Protein AF-A0A4Y9PSF5-F1 (afdb_monomer)

Sequence (100 aa):
MVERRSEPERRARALMGVVAASALAYPLVVCAVELVFAQLLTVDVVAVVGWLALALVCSVAFVAAVRWGAARRILSPWLLLGIAPPALYELWLTWPLLTA

Secondary structure (DSSP, 8-state):
------HHHHHHHHHHHHHHHHHHHHHHHHHHHHHHHIIIII--HHHHHHHHHHHHHHHHHHHHHHHHHHT--S-STHHHHHHHHHHHHHHHHHHHHH--

Structure (mmCIF, N/CA/C/O backbone):
data_AF-A0A4Y9PSF5-F1
#
_entry.id   AF-A0A4Y9PSF5-F1
#
loop_
_atom_site.group_PDB
_atom_site.id
_atom_site.type_symbol
_atom_site.label_atom_id
_atom_site.label_alt_id
_atom_site.label_comp_id
_atom_site.label_asym_id
_atom_site.label_entity_id
_atom_site.label_seq_id
_atom_site.pdbx_PDB_ins_code
_atom_site.Cartn_x
_atom_site.Cartn_y
_atom_site.Cartn_z
_atom_site.occupancy
_atom_site.B_iso_or_equiv
_atom_site.auth_seq_id
_atom_site.auth_comp_id
_atom_site.auth_asym_id
_atom_site.auth_atom_id
_atom_site.pdbx_PDB_model_num
ATOM 1 N N . MET A 1 1 ? -31.086 -3.028 24.536 1.00 40.94 1 MET A N 1
ATOM 2 C CA . MET A 1 1 ? -29.915 -2.515 25.277 1.00 40.94 1 MET A CA 1
ATOM 3 C C . MET A 1 1 ? -28.867 -2.093 24.264 1.00 40.94 1 MET A C 1
ATOM 5 O O . MET A 1 1 ? -28.455 -2.919 23.465 1.00 40.94 1 MET A O 1
ATOM 9 N N . VAL A 1 2 ? -28.509 -0.809 24.219 1.00 51.62 2 VAL A N 1
ATOM 10 C CA . VAL A 1 2 ? -27.357 -0.351 23.431 1.00 51.62 2 VAL A CA 1
ATOM 11 C C . VAL A 1 2 ? -26.135 -0.581 24.310 1.00 51.62 2 VAL A C 1
ATOM 13 O O . VAL A 1 2 ? -25.915 0.176 25.252 1.00 51.62 2 VAL A O 1
ATOM 16 N N . GLU A 1 3 ? -25.393 -1.653 24.045 1.00 54.91 3 GLU A N 1
ATOM 17 C CA . GLU A 1 3 ? -24.119 -1.945 24.705 1.00 54.91 3 GLU A CA 1
ATOM 18 C C . GLU A 1 3 ? -23.162 -0.770 24.430 1.00 54.91 3 GLU A C 1
ATOM 20 O O . GLU A 1 3 ? -22.600 -0.636 23.335 1.00 54.91 3 GLU A O 1
ATOM 25 N N . ARG A 1 4 ? -23.014 0.156 25.386 1.00 58.72 4 ARG A N 1
ATOM 26 C CA . ARG A 1 4 ? -21.947 1.158 25.321 1.00 58.72 4 ARG A CA 1
ATOM 27 C C . ARG A 1 4 ? -20.647 0.396 25.515 1.00 58.72 4 ARG A C 1
ATOM 29 O O . ARG A 1 4 ? -20.296 0.072 26.644 1.00 58.72 4 ARG A O 1
ATOM 36 N N . ARG A 1 5 ? -19.942 0.114 24.417 1.00 60.94 5 ARG A N 1
ATOM 37 C CA . ARG A 1 5 ? -18.594 -0.462 24.485 1.00 60.94 5 ARG A CA 1
ATOM 38 C C . ARG A 1 5 ? -17.757 0.319 25.490 1.00 60.94 5 ARG A C 1
ATOM 40 O O . ARG A 1 5 ? -17.710 1.551 25.433 1.00 60.94 5 ARG A O 1
ATOM 47 N N . SER A 1 6 ? -17.125 -0.405 26.400 1.00 69.62 6 SER A N 1
ATOM 48 C CA . SER A 1 6 ? -16.336 0.181 27.473 1.00 69.62 6 SER A CA 1
ATOM 49 C C . SER A 1 6 ? -15.108 0.906 26.893 1.00 69.62 6 SER A C 1
ATOM 51 O O . SER A 1 6 ? -14.527 0.490 25.886 1.00 69.62 6 SER A O 1
ATOM 53 N N . GLU A 1 7 ? -14.705 2.023 27.508 1.00 69.81 7 GLU A N 1
ATOM 54 C CA . GLU A 1 7 ? -13.464 2.757 27.188 1.00 69.81 7 GLU A CA 1
ATOM 55 C C . GLU A 1 7 ? -12.236 1.847 26.913 1.00 69.81 7 GLU A C 1
ATOM 57 O O . GLU A 1 7 ? -11.541 2.089 25.917 1.00 69.81 7 GLU A O 1
ATOM 62 N N . PRO A 1 8 ? -11.967 0.773 27.693 1.00 74.56 8 PRO A N 1
ATOM 63 C CA . PRO A 1 8 ? -10.849 -0.135 27.417 1.00 74.56 8 PRO A CA 1
ATOM 64 C C . PRO A 1 8 ? -10.947 -0.871 26.069 1.00 74.56 8 PRO A C 1
ATOM 66 O O . PRO A 1 8 ? -9.944 -0.959 25.362 1.00 74.56 8 PRO A O 1
ATOM 69 N N . GLU A 1 9 ? -12.127 -1.322 25.633 1.00 73.19 9 GLU A N 1
ATOM 70 C CA . GLU A 1 9 ? -12.290 -1.974 24.319 1.00 73.19 9 GLU A CA 1
ATOM 71 C C . GLU A 1 9 ? -12.060 -1.019 23.142 1.00 73.19 9 GLU A C 1
ATOM 73 O O . GLU A 1 9 ? -11.696 -1.427 22.031 1.00 73.19 9 GLU A O 1
ATOM 78 N N . ARG A 1 10 ? -12.344 0.271 23.342 1.00 69.62 10 ARG A N 1
ATOM 79 C CA . ARG A 1 10 ? -12.111 1.300 22.327 1.00 69.62 10 ARG A CA 1
ATOM 80 C C . ARG A 1 10 ? -10.618 1.605 22.200 1.00 69.62 10 ARG A C 1
ATOM 82 O O . ARG A 1 10 ? -10.126 1.691 21.077 1.00 69.62 10 ARG A O 1
ATOM 89 N N . ARG A 1 11 ? -9.893 1.677 23.322 1.00 71.12 11 ARG A N 1
ATOM 90 C CA . ARG A 1 11 ? -8.427 1.829 23.334 1.00 71.12 11 ARG A CA 1
ATOM 91 C C . ARG A 1 11 ? -7.712 0.608 22.760 1.00 71.12 11 ARG A C 1
ATOM 93 O O . ARG A 1 11 ? -6.825 0.777 21.931 1.00 71.12 11 ARG A O 1
ATOM 100 N N . ALA A 1 12 ? -8.134 -0.604 23.122 1.00 76.88 12 ALA A N 1
ATOM 101 C CA . ALA A 1 12 ? -7.544 -1.838 22.604 1.00 76.88 12 ALA A CA 1
ATOM 102 C C . ALA A 1 12 ? -7.653 -1.935 21.072 1.00 76.88 12 ALA A C 1
ATO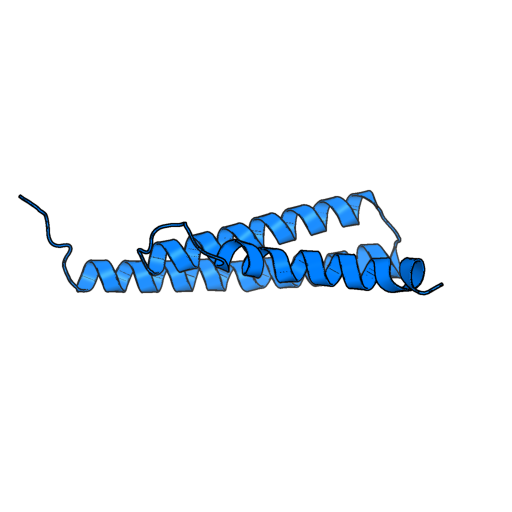M 104 O O . ALA A 1 12 ? -6.679 -2.265 20.401 1.00 76.88 12 ALA A O 1
ATOM 105 N N . ARG A 1 13 ? -8.808 -1.571 20.495 1.00 71.56 13 ARG A N 1
ATOM 106 C CA . ARG A 1 13 ? -8.969 -1.516 19.032 1.00 71.56 13 ARG A CA 1
ATOM 107 C C . ARG A 1 13 ? -8.104 -0.451 18.377 1.00 71.56 13 ARG A C 1
ATOM 109 O O . ARG A 1 13 ? -7.512 -0.736 17.342 1.00 71.56 13 ARG A O 1
ATOM 116 N N . ALA A 1 14 ? -8.002 0.738 18.969 1.00 72.38 14 ALA A N 1
ATOM 117 C CA . ALA A 1 14 ? -7.119 1.782 18.456 1.00 72.38 14 ALA A CA 1
ATOM 118 C C . ALA A 1 14 ? -5.659 1.303 18.399 1.00 72.38 14 ALA A C 1
ATOM 120 O O . ALA A 1 14 ? -5.011 1.452 17.367 1.00 72.38 14 ALA A O 1
ATOM 121 N N . LEU A 1 15 ? -5.180 0.647 19.461 1.00 76.62 15 LEU A N 1
ATOM 122 C CA . LEU A 1 15 ? -3.832 0.077 19.518 1.00 76.62 15 LEU A CA 1
ATOM 123 C C . LEU A 1 15 ? -3.631 -1.037 18.484 1.00 76.62 15 LEU A C 1
ATOM 125 O O . LEU A 1 15 ? -2.653 -1.000 17.744 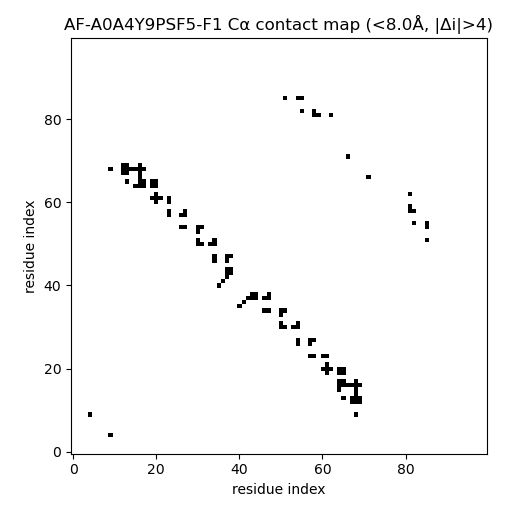1.00 76.62 15 LEU A O 1
ATOM 129 N N . MET A 1 16 ? -4.573 -1.979 18.365 1.00 75.56 16 MET A N 1
ATOM 130 C CA . MET A 1 16 ? -4.502 -3.037 17.347 1.00 75.56 16 MET A CA 1
ATOM 131 C C . MET A 1 16 ? -4.492 -2.474 15.920 1.00 75.56 16 MET A C 1
ATOM 133 O O . MET A 1 16 ? -3.745 -2.965 15.078 1.00 75.56 16 MET A O 1
ATOM 137 N N . GLY A 1 17 ? -5.269 -1.420 15.653 1.00 74.06 17 GLY A N 1
ATOM 138 C CA . GLY A 1 17 ? -5.266 -0.736 14.361 1.00 74.06 17 GLY A CA 1
ATOM 139 C C . GLY A 1 17 ? -3.925 -0.075 14.038 1.00 74.06 17 GLY A C 1
ATOM 140 O O . GLY A 1 17 ? -3.448 -0.190 12.912 1.00 74.06 17 GLY A O 1
ATOM 141 N N . VAL A 1 18 ? -3.282 0.560 15.024 1.00 73.81 18 VAL A N 1
ATOM 142 C CA . VAL A 1 18 ? -1.944 1.159 14.866 1.00 73.81 18 VAL A CA 1
ATOM 143 C C . VAL A 1 18 ? -0.878 0.087 14.644 1.00 73.81 18 VAL A C 1
ATOM 145 O O . VAL A 1 1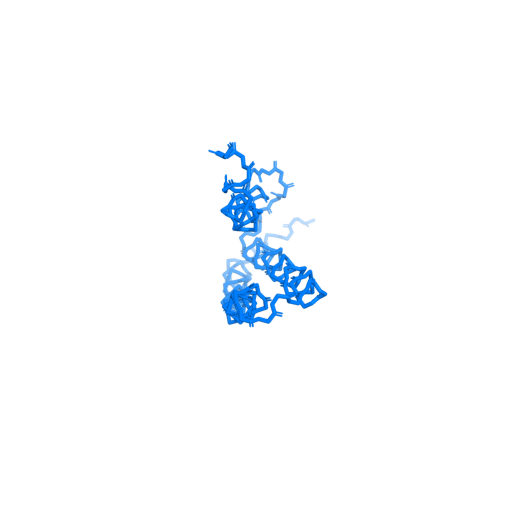8 ? -0.054 0.234 13.745 1.00 73.81 18 VAL A O 1
ATOM 148 N N . VAL A 1 19 ? -0.912 -1.009 15.405 1.00 79.69 19 VAL A N 1
ATOM 149 C CA . VAL A 1 19 ? 0.031 -2.125 15.239 1.00 79.69 19 VAL A CA 1
ATOM 150 C C . VAL A 1 19 ? -0.106 -2.737 13.845 1.00 79.69 19 VAL A C 1
ATOM 152 O O . VAL A 1 19 ? 0.887 -2.852 13.127 1.00 79.69 19 VAL A O 1
ATOM 155 N N . ALA A 1 20 ? -1.331 -3.043 13.415 1.00 75.38 20 ALA A N 1
ATOM 156 C CA . ALA A 1 20 ? -1.585 -3.577 12.080 1.00 75.38 20 ALA A CA 1
ATOM 157 C C . ALA A 1 20 ? -1.152 -2.606 10.964 1.00 75.38 20 ALA A C 1
ATOM 159 O O . ALA A 1 20 ? -0.613 -3.041 9.951 1.00 75.38 20 ALA A O 1
ATOM 160 N N . ALA A 1 21 ? -1.313 -1.295 11.163 1.00 74.31 21 ALA A N 1
ATOM 161 C CA . ALA A 1 21 ? -0.816 -0.286 10.233 1.00 74.31 21 ALA A CA 1
ATOM 162 C C . ALA A 1 21 ? 0.724 -0.264 10.183 1.00 74.31 21 ALA A C 1
ATOM 164 O O . ALA A 1 21 ? 1.313 -0.314 9.107 1.00 74.31 21 ALA A O 1
ATOM 165 N N . SER A 1 22 ? 1.399 -0.267 11.334 1.00 74.12 22 SER A N 1
ATOM 166 C CA . SER A 1 22 ? 2.868 -0.285 11.387 1.00 74.12 22 SER A CA 1
ATOM 167 C C . SER A 1 22 ? 3.477 -1.541 10.754 1.00 74.12 22 SER A C 1
ATOM 169 O O . SER A 1 22 ? 4.507 -1.448 10.089 1.00 74.12 22 SER A O 1
ATOM 171 N N . ALA A 1 23 ? 2.804 -2.691 10.858 1.00 78.88 23 ALA A N 1
ATOM 172 C CA . ALA A 1 23 ? 3.231 -3.931 10.212 1.00 78.88 23 ALA A CA 1
ATOM 173 C C . ALA A 1 23 ? 3.257 -3.832 8.675 1.00 78.88 23 ALA A C 1
ATOM 175 O O . ALA A 1 23 ? 4.005 -4.556 8.025 1.00 78.88 23 ALA A O 1
ATOM 176 N N . LEU A 1 24 ? 2.476 -2.918 8.091 1.00 77.44 24 LEU A N 1
ATOM 177 C CA . LEU A 1 24 ? 2.406 -2.707 6.646 1.00 77.44 24 LEU A CA 1
ATOM 178 C C . LEU A 1 24 ? 3.440 -1.702 6.127 1.00 77.44 24 LEU A C 1
ATOM 180 O O . LEU A 1 24 ? 3.643 -1.617 4.919 1.00 77.44 24 LEU A O 1
ATOM 184 N N . ALA A 1 25 ? 4.140 -0.987 7.014 1.00 77.81 25 ALA A N 1
ATOM 185 C CA . ALA A 1 25 ? 5.221 -0.092 6.610 1.00 77.81 25 ALA A CA 1
ATOM 186 C C . ALA A 1 25 ? 6.362 -0.864 5.929 1.00 77.81 25 ALA A C 1
ATOM 188 O O . ALA A 1 25 ? 6.852 -0.445 4.885 1.00 77.81 25 ALA A O 1
ATOM 189 N N . TYR A 1 26 ? 6.739 -2.023 6.477 1.00 77.25 26 TYR A N 1
ATOM 190 C CA . TYR A 1 26 ? 7.791 -2.867 5.910 1.00 77.25 26 TYR A CA 1
ATOM 191 C C . TYR A 1 26 ? 7.479 -3.353 4.481 1.00 77.25 26 TYR A C 1
ATOM 193 O O . TYR A 1 26 ? 8.262 -3.048 3.582 1.00 77.25 26 TYR A O 1
ATOM 201 N N . PRO A 1 27 ? 6.347 -4.035 4.207 1.00 79.38 27 PRO A N 1
ATOM 202 C CA . PRO A 1 27 ? 6.036 -4.477 2.850 1.00 79.38 27 PRO A CA 1
ATOM 203 C C . PRO A 1 27 ? 5.849 -3.313 1.866 1.00 79.38 27 PRO A C 1
ATOM 205 O O . PRO A 1 27 ? 6.193 -3.470 0.700 1.00 79.38 27 PRO A O 1
ATOM 208 N N . LEU A 1 28 ? 5.385 -2.135 2.308 1.00 77.38 28 LEU A N 1
ATOM 209 C CA . LEU A 1 28 ? 5.331 -0.943 1.449 1.00 77.38 28 LEU A CA 1
ATOM 210 C C . LEU A 1 28 ? 6.721 -0.464 1.023 1.00 77.38 28 LEU A C 1
ATOM 212 O O . LEU A 1 28 ? 6.926 -0.157 -0.150 1.00 77.38 28 LEU A O 1
ATOM 216 N N . VAL A 1 29 ? 7.677 -0.429 1.956 1.00 82.19 29 VAL A N 1
ATOM 217 C CA . VAL A 1 29 ? 9.070 -0.078 1.646 1.00 82.19 29 VAL A CA 1
ATOM 218 C C . VAL A 1 29 ? 9.676 -1.100 0.688 1.00 82.19 29 VAL A C 1
ATOM 220 O O . VAL A 1 29 ? 10.309 -0.706 -0.286 1.00 82.19 29 VAL A O 1
ATOM 223 N N . VAL A 1 30 ? 9.433 -2.394 0.913 1.00 87.94 30 VAL A N 1
ATOM 224 C CA . VAL A 1 30 ? 9.894 -3.455 0.005 1.00 87.94 30 VAL A CA 1
ATOM 225 C C . VAL A 1 30 ? 9.317 -3.262 -1.397 1.00 87.94 30 VAL A C 1
ATOM 227 O O . VAL A 1 30 ? 10.080 -3.246 -2.356 1.00 87.94 30 VAL A O 1
ATOM 230 N N . CYS A 1 31 ? 8.008 -3.022 -1.530 1.00 83.75 31 CYS A N 1
ATOM 231 C CA . CYS A 1 31 ? 7.402 -2.785 -2.842 1.00 83.75 31 CYS A CA 1
ATOM 232 C C . CYS A 1 31 ? 8.007 -1.563 -3.545 1.00 83.75 31 CYS A C 1
ATOM 234 O O . CYS A 1 31 ? 8.236 -1.613 -4.747 1.00 83.75 31 CYS A O 1
ATOM 236 N N . ALA A 1 32 ? 8.281 -0.477 -2.812 1.00 76.94 32 ALA A N 1
ATOM 237 C CA . ALA A 1 32 ? 8.889 0.724 -3.381 1.00 76.94 32 ALA A CA 1
ATOM 238 C C . ALA A 1 32 ? 10.312 0.463 -3.903 1.00 76.94 32 ALA A C 1
ATOM 240 O O . ALA A 1 32 ? 10.655 0.909 -4.995 1.00 76.94 32 ALA A O 1
ATOM 241 N N . VAL A 1 33 ? 11.127 -0.278 -3.146 1.00 83.69 33 VAL A N 1
ATOM 242 C CA . VAL A 1 33 ? 12.483 -0.658 -3.567 1.00 83.69 33 VAL A CA 1
ATOM 243 C C . VAL A 1 33 ? 12.428 -1.565 -4.794 1.00 83.69 33 VAL A C 1
ATOM 245 O O . VAL A 1 33 ? 13.089 -1.288 -5.790 1.00 83.69 33 VAL A O 1
ATOM 248 N N . GLU A 1 34 ? 11.609 -2.610 -4.761 1.00 85.19 34 GLU A N 1
ATOM 249 C CA . GLU A 1 34 ? 11.491 -3.568 -5.863 1.00 85.19 34 GLU A CA 1
ATOM 250 C C . GLU A 1 34 ? 10.944 -2.923 -7.143 1.00 85.19 34 GLU A C 1
ATOM 252 O O . GLU A 1 34 ? 11.424 -3.219 -8.232 1.00 85.19 34 GLU A O 1
ATOM 257 N N . LEU A 1 35 ? 10.012 -1.971 -7.030 1.00 80.06 35 LEU A N 1
ATOM 258 C CA . LEU A 1 35 ? 9.547 -1.161 -8.158 1.00 80.06 35 LEU A CA 1
ATOM 259 C C . LEU A 1 35 ? 10.676 -0.335 -8.783 1.00 80.06 35 LEU A C 1
ATOM 261 O O . LEU A 1 35 ? 10.823 -0.320 -10.002 1.00 80.06 35 LEU A O 1
ATOM 265 N N . VAL A 1 36 ? 11.506 0.313 -7.961 1.00 79.62 36 VAL A N 1
ATOM 266 C CA . VAL A 1 36 ? 12.680 1.069 -8.426 1.00 79.62 36 VAL A CA 1
ATOM 267 C C . VAL A 1 36 ? 13.648 0.154 -9.182 1.00 79.62 36 VAL A C 1
ATOM 269 O O . VAL A 1 36 ? 14.097 0.514 -10.270 1.00 79.62 36 VAL A O 1
ATOM 272 N N . PHE A 1 37 ? 13.927 -1.043 -8.661 1.00 81.81 37 PHE A N 1
ATOM 273 C CA . PHE A 1 37 ? 14.771 -2.030 -9.341 1.00 81.81 37 PHE A CA 1
ATOM 274 C C . PHE A 1 37 ? 14.141 -2.518 -10.652 1.00 81.81 37 PHE A C 1
ATOM 276 O O . PHE A 1 37 ? 14.793 -2.489 -11.698 1.00 81.81 37 PHE A O 1
ATOM 283 N N . ALA A 1 38 ? 12.868 -2.912 -10.616 1.00 80.44 38 ALA A N 1
ATOM 284 C CA . ALA A 1 38 ? 12.157 -3.445 -11.771 1.00 80.44 38 ALA A CA 1
ATOM 285 C C . ALA A 1 38 ? 12.034 -2.420 -12.908 1.00 80.44 38 ALA A C 1
ATOM 287 O O . ALA A 1 38 ? 12.080 -2.789 -14.079 1.00 80.44 38 ALA A O 1
ATOM 288 N N . GLN A 1 39 ? 11.918 -1.130 -12.582 1.00 73.69 39 GLN A N 1
ATOM 289 C CA . GLN A 1 39 ? 11.809 -0.066 -13.578 1.00 73.69 39 GLN A CA 1
ATOM 290 C C . GLN A 1 39 ? 13.151 0.434 -14.097 1.00 73.69 39 GLN A C 1
ATOM 292 O O . GLN A 1 39 ? 13.287 0.651 -15.297 1.00 73.69 39 GLN A O 1
ATOM 297 N N . LEU A 1 40 ? 14.125 0.655 -13.211 1.00 78.88 40 LEU A N 1
ATOM 298 C CA . LEU A 1 40 ? 15.359 1.353 -13.576 1.00 78.88 40 LEU A CA 1
ATOM 299 C C . LEU A 1 40 ? 16.514 0.411 -13.909 1.00 78.88 40 LEU A C 1
ATOM 301 O O . LEU A 1 40 ? 17.431 0.824 -14.613 1.00 78.88 40 LEU A O 1
ATOM 305 N N . LEU A 1 41 ? 16.494 -0.828 -13.409 1.00 81.88 41 LEU A N 1
ATOM 306 C CA . LEU A 1 41 ? 17.614 -1.758 -13.566 1.00 81.88 41 LEU A CA 1
ATOM 307 C C . LEU A 1 41 ? 17.303 -2.932 -14.492 1.00 81.88 41 LEU A C 1
ATOM 309 O O . LEU A 1 41 ? 18.194 -3.355 -15.224 1.00 81.88 41 LEU A O 1
ATOM 313 N N . THR A 1 42 ? 16.071 -3.449 -14.495 1.00 79.56 42 THR A N 1
ATOM 314 C CA . THR A 1 42 ? 15.715 -4.624 -15.317 1.00 79.56 42 THR A CA 1
ATOM 315 C C . THR A 1 42 ? 14.676 -4.350 -16.404 1.00 79.56 42 THR A C 1
ATOM 317 O O . THR A 1 42 ? 14.605 -5.121 -17.356 1.00 79.56 42 THR A O 1
ATOM 320 N N . VAL A 1 43 ? 13.909 -3.257 -16.301 1.00 82.94 43 VAL A N 1
ATOM 321 C CA . VAL A 1 43 ? 12.791 -2.907 -17.202 1.00 82.94 43 VAL A CA 1
ATOM 322 C C . VAL A 1 43 ? 11.826 -4.094 -17.388 1.00 82.94 43 VAL A C 1
ATOM 324 O O . VAL A 1 43 ? 11.427 -4.448 -18.497 1.00 82.94 43 VAL A O 1
ATOM 327 N N . ASP A 1 44 ? 11.460 -4.743 -16.280 1.00 83.88 44 ASP A N 1
ATOM 328 C CA . ASP A 1 44 ? 10.545 -5.889 -16.269 1.00 83.88 44 ASP A CA 1
ATOM 329 C C . ASP A 1 44 ? 9.107 -5.432 -15.992 1.00 83.88 44 ASP A C 1
ATOM 331 O O . ASP A 1 44 ? 8.707 -5.184 -14.854 1.00 83.88 44 ASP A O 1
ATOM 335 N N . VAL A 1 45 ? 8.305 -5.353 -17.054 1.00 84.12 45 VAL A N 1
ATOM 336 C CA . VAL A 1 45 ? 6.914 -4.877 -16.993 1.00 84.12 45 VAL A CA 1
ATOM 337 C C . VAL A 1 45 ? 6.032 -5.761 -16.102 1.00 84.12 45 VAL A C 1
ATOM 339 O O . VAL A 1 45 ? 5.156 -5.246 -15.407 1.00 84.12 45 VAL A O 1
ATOM 342 N N . VAL A 1 46 ? 6.252 -7.079 -16.085 1.00 84.81 46 VAL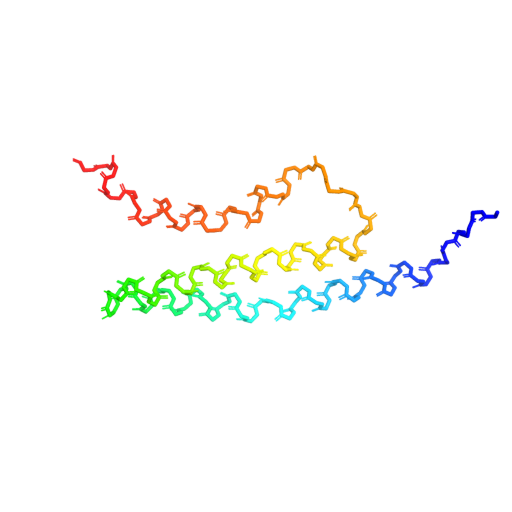 A N 1
ATOM 343 C CA . VAL A 1 46 ? 5.434 -8.008 -15.286 1.00 84.81 46 VAL A CA 1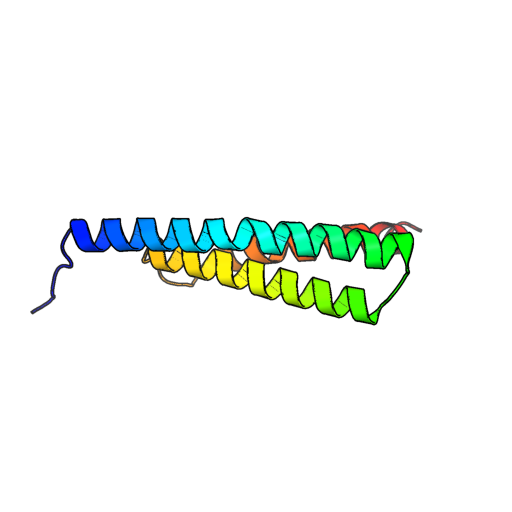
ATOM 344 C C . VAL A 1 46 ? 5.742 -7.825 -13.804 1.00 84.81 46 VAL A C 1
ATOM 346 O O . VAL A 1 46 ? 4.817 -7.729 -12.992 1.00 84.81 46 VAL A O 1
ATOM 349 N N . ALA A 1 47 ? 7.027 -7.712 -13.458 1.00 77.25 47 ALA A N 1
ATOM 350 C CA . ALA A 1 47 ? 7.453 -7.426 -12.094 1.00 77.25 47 ALA A CA 1
ATOM 351 C C . ALA A 1 47 ? 6.922 -6.066 -11.617 1.00 77.25 47 ALA A C 1
ATOM 353 O O . ALA A 1 47 ? 6.398 -5.975 -10.507 1.00 77.25 47 ALA A O 1
ATOM 354 N N . VAL A 1 48 ? 6.972 -5.033 -12.468 1.00 78.19 48 VAL A N 1
ATOM 355 C CA . VAL A 1 48 ? 6.421 -3.707 -12.153 1.00 78.19 48 VAL A CA 1
ATOM 356 C C . VAL A 1 48 ? 4.938 -3.796 -11.816 1.00 78.19 48 VAL A C 1
ATOM 358 O O . VAL A 1 48 ? 4.540 -3.361 -10.738 1.00 78.19 48 VAL A O 1
ATOM 361 N N . VAL A 1 49 ? 4.119 -4.405 -12.679 1.00 82.88 49 VAL A N 1
ATOM 362 C CA . VAL A 1 49 ? 2.672 -4.534 -12.430 1.00 82.88 49 VAL A CA 1
ATOM 363 C C . VAL A 1 49 ? 2.400 -5.331 -11.149 1.00 82.88 49 VAL A C 1
ATOM 365 O O . VAL A 1 49 ? 1.526 -4.952 -10.366 1.00 82.88 49 VAL A O 1
ATOM 368 N N . GLY A 1 50 ? 3.166 -6.396 -10.898 1.00 83.00 50 GLY A N 1
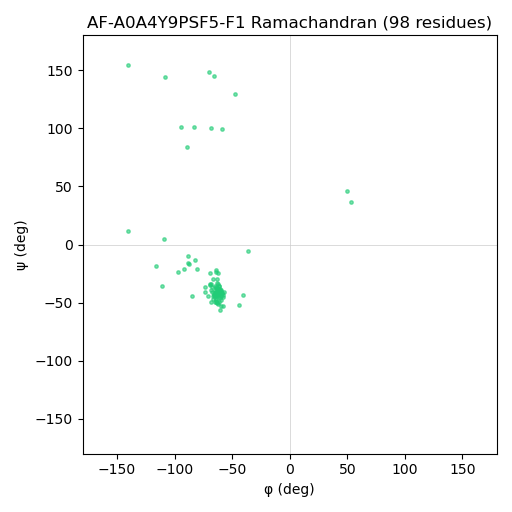ATOM 369 C CA . GLY A 1 50 ? 3.046 -7.212 -9.689 1.00 83.00 50 GLY A CA 1
ATOM 370 C C . GLY A 1 50 ? 3.333 -6.428 -8.405 1.00 83.00 50 GLY A C 1
ATOM 371 O O . GLY A 1 50 ? 2.507 -6.414 -7.487 1.00 83.00 50 GLY A O 1
ATOM 372 N N . TRP A 1 51 ? 4.469 -5.732 -8.348 1.00 82.25 51 TRP A N 1
ATOM 373 C CA . TRP A 1 51 ? 4.854 -4.935 -7.183 1.00 82.25 51 TRP A CA 1
ATOM 374 C C . TRP A 1 51 ? 3.955 -3.712 -6.983 1.00 82.25 51 TRP A C 1
ATOM 376 O O . TRP A 1 51 ? 3.634 -3.375 -5.843 1.00 82.25 51 TRP A O 1
ATOM 386 N N . LEU A 1 52 ? 3.471 -3.097 -8.067 1.00 79.25 52 LEU A N 1
ATOM 387 C CA . LEU A 1 52 ? 2.514 -1.992 -8.004 1.00 79.25 52 LEU A CA 1
ATOM 388 C C . LEU A 1 52 ? 1.169 -2.448 -7.417 1.00 79.25 52 LEU A C 1
ATOM 390 O O . LEU A 1 52 ? 0.616 -1.793 -6.530 1.00 79.25 52 LEU A O 1
ATOM 394 N N . ALA A 1 53 ? 0.661 -3.603 -7.859 1.00 81.31 53 ALA A N 1
ATOM 395 C CA . ALA A 1 53 ? -0.565 -4.184 -7.323 1.00 81.31 53 ALA A CA 1
ATOM 396 C C . ALA A 1 53 ? -0.418 -4.534 -5.833 1.00 81.31 53 ALA A C 1
ATOM 398 O O . ALA A 1 53 ? -1.315 -4.247 -5.037 1.00 81.31 53 ALA A O 1
ATOM 399 N N . LEU A 1 54 ? 0.726 -5.097 -5.432 1.00 81.38 54 LEU A N 1
ATOM 400 C CA . LEU A 1 54 ? 0.997 -5.411 -4.031 1.00 81.38 54 LEU A CA 1
ATOM 401 C C . LEU A 1 54 ? 1.102 -4.144 -3.169 1.00 81.38 54 LEU A C 1
ATOM 403 O O . LEU A 1 54 ? 0.486 -4.083 -2.102 1.00 81.38 54 LEU A O 1
ATOM 407 N N . ALA A 1 55 ? 1.788 -3.103 -3.651 1.00 77.19 55 ALA A N 1
ATOM 408 C CA . ALA A 1 55 ? 1.859 -1.802 -2.986 1.00 77.19 55 ALA A CA 1
ATOM 409 C C . ALA A 1 55 ? 0.462 -1.199 -2.770 1.00 77.19 55 ALA A C 1
ATOM 411 O O . ALA A 1 55 ? 0.163 -0.667 -1.694 1.00 77.19 55 ALA A O 1
ATOM 412 N N . LEU A 1 56 ? -0.421 -1.330 -3.765 1.00 79.38 56 LEU A N 1
ATOM 413 C CA . LEU A 1 56 ? -1.808 -0.884 -3.677 1.00 79.38 56 LEU A CA 1
ATOM 414 C C . LEU A 1 56 ? -2.577 -1.662 -2.599 1.00 79.38 56 LEU A C 1
ATOM 416 O O . LEU A 1 56 ? -3.228 -1.053 -1.749 1.00 79.38 56 LEU A O 1
ATOM 420 N N . VAL A 1 57 ? -2.463 -2.994 -2.581 1.00 79.81 57 VAL A N 1
ATOM 421 C CA . VAL A 1 57 ? -3.102 -3.847 -1.564 1.00 79.81 57 VAL A CA 1
ATOM 422 C C . VAL A 1 57 ? -2.604 -3.497 -0.161 1.00 79.81 57 VAL A C 1
ATOM 424 O O . VAL A 1 57 ? -3.420 -3.315 0.745 1.00 79.81 57 VAL A O 1
ATOM 427 N N . CYS A 1 58 ? -1.292 -3.329 0.028 1.00 77.31 58 CYS A N 1
ATOM 428 C CA . CYS A 1 58 ? -0.717 -2.918 1.308 1.00 77.31 58 CYS A CA 1
ATOM 429 C C . CYS A 1 58 ? -1.205 -1.529 1.742 1.00 77.31 58 CYS A C 1
ATOM 431 O O . CYS A 1 58 ? -1.532 -1.335 2.913 1.00 77.31 58 CYS A O 1
ATOM 433 N N . SER A 1 59 ? -1.335 -0.586 0.807 1.00 73.06 59 SER A N 1
ATOM 434 C CA . SER A 1 59 ? -1.861 0.757 1.084 1.00 73.06 59 SER A CA 1
ATOM 435 C C . SER A 1 59 ? -3.329 0.712 1.523 1.00 73.06 59 SER A C 1
ATOM 437 O O . SER A 1 59 ? -3.712 1.337 2.515 1.00 73.06 59 SER A O 1
ATOM 439 N N . VAL A 1 60 ? -4.159 -0.088 0.846 1.00 77.94 60 VAL A N 1
ATOM 440 C CA . VAL A 1 60 ? -5.567 -0.296 1.223 1.00 77.94 60 VAL A CA 1
ATOM 441 C C . VAL A 1 60 ? -5.674 -0.972 2.591 1.00 77.94 60 VAL A C 1
ATOM 443 O O . VAL A 1 60 ? -6.466 -0.534 3.432 1.00 77.94 60 VAL A O 1
ATOM 446 N N . ALA A 1 61 ? -4.860 -2.000 2.844 1.00 75.94 61 ALA A N 1
ATOM 447 C CA . ALA A 1 61 ? -4.812 -2.693 4.127 1.00 75.94 61 ALA A CA 1
ATOM 448 C C . ALA A 1 61 ? -4.389 -1.751 5.266 1.00 75.94 61 ALA A C 1
ATOM 450 O O . ALA A 1 61 ? -4.972 -1.803 6.350 1.00 75.94 61 ALA A O 1
ATOM 451 N N . PHE A 1 62 ? -3.452 -0.832 5.010 1.00 73.50 62 PHE A N 1
ATOM 452 C CA . PHE A 1 62 ? -2.980 0.148 5.988 1.00 73.50 62 PHE A CA 1
ATOM 453 C C . PHE A 1 62 ? -4.115 1.083 6.394 1.00 73.50 62 PHE A C 1
ATOM 455 O O . PHE A 1 62 ? -4.417 1.240 7.579 1.00 73.50 62 PHE A O 1
ATOM 462 N N . VAL A 1 63 ? -4.826 1.635 5.409 1.00 72.69 63 VAL A N 1
ATOM 463 C CA . VAL A 1 63 ? -5.993 2.491 5.652 1.00 72.69 63 VAL A CA 1
ATOM 464 C C . VAL A 1 63 ? -7.101 1.721 6.376 1.00 72.69 63 VAL A C 1
ATOM 466 O O . VAL A 1 63 ? -7.726 2.254 7.297 1.00 72.69 63 VAL A O 1
ATOM 469 N N . ALA A 1 64 ? -7.341 0.461 6.004 1.00 71.81 64 ALA A N 1
ATOM 470 C CA . ALA A 1 64 ? -8.321 -0.389 6.671 1.00 71.81 64 ALA A CA 1
ATOM 471 C C . ALA A 1 64 ? -7.959 -0.638 8.147 1.00 71.81 64 ALA A C 1
ATOM 473 O O . ALA A 1 64 ? -8.837 -0.506 9.003 1.00 71.81 64 ALA A O 1
ATOM 474 N N . ALA A 1 65 ? -6.686 -0.914 8.449 1.00 73.62 65 ALA A N 1
ATOM 475 C CA . ALA A 1 65 ? -6.168 -1.126 9.800 1.00 73.62 65 ALA A CA 1
ATOM 476 C C . ALA A 1 65 ? -6.305 0.127 10.681 1.00 73.62 65 ALA A C 1
ATOM 478 O O . ALA A 1 65 ? -6.912 0.069 11.755 1.00 73.62 65 ALA A O 1
ATOM 479 N N . VAL A 1 66 ? -5.847 1.287 10.191 1.00 69.19 66 VAL A N 1
ATOM 480 C CA . VAL A 1 66 ? -5.985 2.575 10.897 1.00 69.19 66 VAL A CA 1
ATOM 481 C C . VAL A 1 66 ? -7.458 2.890 11.166 1.00 69.19 66 VAL A C 1
ATOM 483 O O . VAL A 1 66 ? -7.836 3.323 12.258 1.00 69.19 66 VAL A O 1
ATOM 486 N N . ARG A 1 67 ? -8.331 2.630 10.189 1.00 71.12 67 ARG A N 1
ATOM 487 C CA . ARG A 1 67 ? -9.761 2.925 10.302 1.00 71.12 67 ARG A CA 1
ATOM 488 C C . ARG A 1 67 ? -10.500 1.964 11.229 1.00 71.12 67 ARG A C 1
ATOM 490 O O . ARG A 1 67 ? -11.402 2.403 11.946 1.00 71.12 67 ARG A O 1
ATOM 497 N N . TRP A 1 68 ? -10.122 0.686 11.240 1.00 68.88 68 TRP A N 1
ATOM 498 C CA . TRP A 1 68 ? -10.625 -0.283 12.213 1.00 68.88 68 TRP A CA 1
ATOM 499 C C . TRP A 1 68 ? -10.290 0.160 13.642 1.00 68.88 68 TRP A C 1
ATOM 501 O O . TRP A 1 68 ? -11.162 0.117 14.513 1.00 68.88 68 TRP A O 1
ATOM 511 N N . GLY A 1 69 ? -9.089 0.713 13.848 1.00 67.81 69 GLY A N 1
ATOM 512 C CA . GLY A 1 69 ? -8.699 1.325 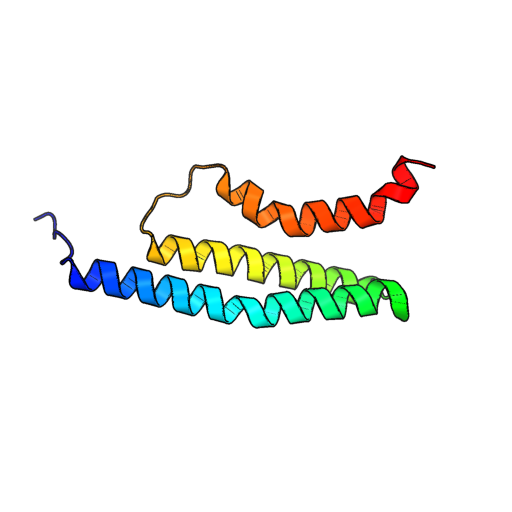15.116 1.00 67.81 69 GLY A CA 1
ATOM 513 C C . GLY A 1 69 ? -9.465 2.608 15.463 1.00 67.81 69 GLY A C 1
ATOM 514 O O . GLY A 1 69 ? -9.821 2.816 16.622 1.00 67.81 69 GLY A O 1
ATOM 515 N N . ALA A 1 70 ? -9.785 3.448 14.474 1.00 65.56 70 ALA A N 1
ATOM 516 C CA . ALA A 1 70 ? -10.469 4.730 14.683 1.00 65.56 70 ALA A CA 1
ATOM 517 C C . ALA A 1 70 ? -12.007 4.641 14.824 1.00 65.56 70 ALA A C 1
ATOM 519 O O . ALA A 1 70 ? -12.636 5.617 15.239 1.00 65.56 70 ALA A O 1
ATOM 520 N N . ALA A 1 71 ? -12.626 3.505 14.478 1.00 64.56 71 ALA A N 1
ATOM 521 C CA . ALA A 1 71 ? -14.078 3.278 14.522 1.00 64.56 71 ALA A CA 1
ATOM 522 C C . ALA A 1 71 ? -14.933 4.338 13.776 1.00 64.56 71 ALA A C 1
ATOM 524 O O . ALA A 1 71 ? -16.029 4.674 14.228 1.00 64.56 71 ALA A O 1
ATOM 525 N N . ARG A 1 72 ? -14.464 4.874 12.633 1.00 55.81 72 ARG A N 1
ATOM 526 C CA . ARG A 1 72 ? -15.235 5.817 11.785 1.00 55.81 72 ARG A CA 1
ATOM 527 C C . ARG A 1 72 ? -15.713 5.185 10.468 1.00 55.81 72 ARG A C 1
ATOM 529 O O . ARG A 1 72 ? -15.007 4.380 9.864 1.00 55.81 72 ARG A O 1
ATOM 536 N N . ARG A 1 73 ? -16.920 5.572 10.023 1.00 51.12 73 ARG A N 1
ATOM 537 C CA . ARG A 1 73 ? -17.581 5.122 8.777 1.00 51.12 73 ARG A CA 1
ATOM 538 C C . ARG A 1 73 ? -16.889 5.680 7.520 1.00 51.12 73 ARG A C 1
ATOM 540 O O . ARG A 1 73 ? -16.348 6.781 7.532 1.00 51.12 73 ARG A O 1
ATOM 547 N N . ILE A 1 74 ? -16.928 4.896 6.444 1.00 51.53 74 ILE A N 1
ATOM 548 C CA . ILE A 1 74 ? -16.178 5.047 5.186 1.00 51.53 74 ILE A CA 1
ATOM 549 C C . ILE A 1 74 ? -16.958 5.914 4.200 1.00 51.53 74 ILE A C 1
ATOM 551 O O . ILE A 1 74 ? -17.696 5.377 3.384 1.00 51.53 74 ILE A O 1
ATOM 555 N N . LEU A 1 75 ? -16.865 7.237 4.276 1.00 54.47 75 LEU A N 1
ATOM 556 C CA . LEU A 1 75 ? -17.577 8.087 3.307 1.00 54.47 75 LEU A CA 1
ATOM 557 C C . LEU A 1 75 ? -16.778 9.312 2.835 1.00 54.47 75 LEU A C 1
ATOM 559 O O . LEU A 1 75 ? -17.357 10.199 2.228 1.00 54.47 75 LEU A O 1
ATOM 563 N N . SER A 1 76 ? -15.470 9.411 3.106 1.00 53.97 76 SER A N 1
ATOM 564 C CA . SER A 1 76 ? -14.752 10.684 2.936 1.00 53.97 76 SER A CA 1
ATOM 565 C C . SER A 1 76 ? -13.330 10.553 2.350 1.00 53.97 76 SER A C 1
ATOM 567 O O . SER A 1 76 ? -12.731 9.485 2.506 1.00 53.97 76 SER A O 1
ATOM 569 N N . PRO A 1 77 ? -12.816 11.624 1.687 1.00 56.03 77 PRO A N 1
ATOM 570 C CA . PRO A 1 77 ? -11.582 11.802 0.879 1.00 56.03 77 PRO A CA 1
ATOM 571 C C . PRO A 1 77 ? -10.275 11.095 1.273 1.00 56.03 77 PRO A C 1
ATOM 573 O O . PRO A 1 77 ? -9.310 11.124 0.521 1.00 56.03 77 PRO A O 1
ATOM 576 N N . TRP A 1 78 ? -10.216 10.406 2.401 1.00 51.88 78 TRP A N 1
ATOM 577 C CA . TRP A 1 78 ? -9.083 9.577 2.808 1.00 51.88 78 TRP A CA 1
ATOM 578 C C . TRP A 1 78 ? -8.830 8.375 1.889 1.00 51.88 78 TRP A C 1
ATOM 580 O O . TRP A 1 78 ? -7.707 7.883 1.829 1.00 51.88 78 TRP A O 1
ATOM 590 N N . LEU A 1 79 ? -9.845 7.938 1.133 1.00 55.78 79 LEU A N 1
ATOM 591 C CA . LEU A 1 79 ? -9.661 6.981 0.037 1.00 55.78 79 LEU A CA 1
ATOM 592 C C . LEU A 1 79 ? -8.757 7.564 -1.068 1.00 55.78 79 LEU A C 1
ATOM 594 O O . LEU A 1 79 ? -7.908 6.854 -1.590 1.00 55.78 79 LEU A O 1
ATOM 598 N N . LEU A 1 80 ? -8.891 8.865 -1.366 1.00 56.34 80 LEU A N 1
ATOM 599 C CA . LEU A 1 80 ? -8.037 9.565 -2.335 1.00 56.34 80 LEU A CA 1
ATOM 600 C C . LEU A 1 80 ? -6.607 9.704 -1.809 1.00 56.34 80 LEU A C 1
ATOM 602 O O . LEU A 1 80 ? -5.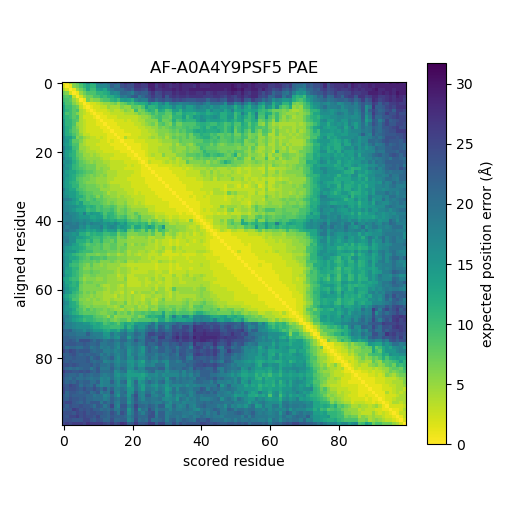663 9.569 -2.576 1.00 56.34 80 LEU A O 1
ATOM 606 N N . LEU A 1 81 ? -6.431 9.897 -0.497 1.00 64.81 81 LEU A N 1
ATOM 607 C CA . LEU A 1 81 ? -5.099 9.987 0.103 1.00 64.81 81 LEU A CA 1
ATOM 608 C C . LEU A 1 81 ? -4.355 8.641 0.092 1.00 64.81 81 LEU A C 1
ATOM 610 O O . LEU A 1 81 ? -3.145 8.625 -0.088 1.00 64.81 81 LEU A O 1
ATOM 614 N N . GLY A 1 82 ? -5.061 7.514 0.233 1.00 62.12 82 GLY A N 1
ATOM 615 C CA . GLY A 1 82 ? -4.461 6.180 0.077 1.00 62.12 82 GLY A CA 1
ATOM 616 C C . GLY A 1 82 ? -4.063 5.849 -1.367 1.00 62.12 82 GLY A C 1
ATOM 617 O O . GLY A 1 82 ? -3.164 5.044 -1.582 1.00 62.12 82 GLY A O 1
ATOM 618 N N . ILE A 1 83 ? -4.707 6.494 -2.345 1.00 59.72 83 ILE A N 1
ATOM 619 C CA . ILE A 1 83 ? -4.387 6.392 -3.779 1.00 59.72 83 ILE A CA 1
ATOM 620 C C . ILE A 1 83 ? -3.309 7.413 -4.181 1.00 59.72 83 I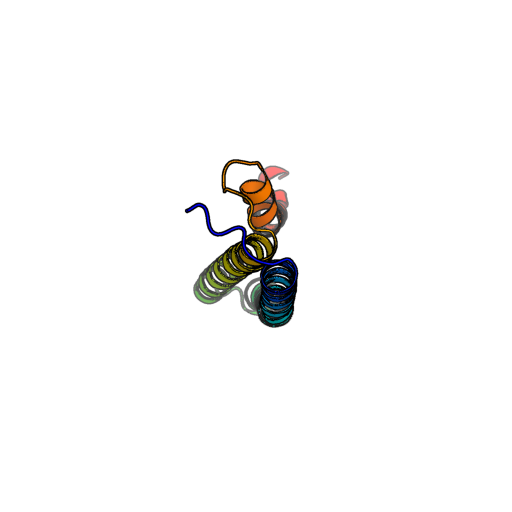LE A C 1
ATOM 622 O O . ILE A 1 83 ? -2.663 7.251 -5.213 1.00 59.72 83 ILE A O 1
ATOM 626 N N . ALA A 1 84 ? -3.062 8.441 -3.364 1.00 68.12 84 ALA A N 1
ATOM 627 C CA . ALA A 1 84 ? -2.093 9.482 -3.680 1.00 68.12 84 ALA A CA 1
ATOM 628 C C . ALA A 1 84 ? -0.670 8.940 -3.918 1.00 68.12 84 ALA A C 1
ATOM 630 O O . ALA A 1 84 ? -0.084 9.362 -4.908 1.00 68.12 84 ALA A O 1
ATOM 631 N N . PRO A 1 85 ? -0.117 7.995 -3.125 1.00 60.38 85 PRO A N 1
ATOM 632 C CA . PRO A 1 85 ? 1.211 7.444 -3.398 1.00 60.38 85 PRO A CA 1
ATOM 633 C C . PRO A 1 85 ? 1.334 6.750 -4.769 1.00 60.38 85 PRO A C 1
ATOM 635 O O . PRO A 1 85 ? 2.214 7.151 -5.530 1.00 60.38 85 PRO A O 1
ATOM 638 N N . PRO A 1 86 ? 0.468 5.783 -5.150 1.00 64.38 86 PRO A N 1
ATOM 639 C CA . PRO A 1 86 ? 0.544 5.182 -6.482 1.00 64.38 86 PRO A CA 1
ATOM 640 C C . PRO A 1 86 ? 0.231 6.183 -7.603 1.00 64.38 86 PRO A C 1
ATOM 642 O O . PRO A 1 86 ? 0.882 6.143 -8.640 1.00 64.38 86 PRO A O 1
ATOM 645 N N . ALA A 1 87 ? -0.690 7.130 -7.396 1.00 68.44 87 ALA A N 1
ATOM 646 C CA . ALA A 1 87 ? -1.000 8.149 -8.401 1.00 68.44 87 ALA A CA 1
ATOM 647 C C . ALA A 1 87 ? 0.157 9.139 -8.632 1.00 68.44 87 ALA A C 1
ATOM 649 O O . ALA A 1 87 ? 0.437 9.488 -9.775 1.00 68.44 87 ALA A O 1
ATOM 650 N N . LEU A 1 88 ? 0.850 9.575 -7.572 1.00 75.56 88 LEU A N 1
ATOM 651 C CA . LEU A 1 88 ? 2.054 10.412 -7.675 1.00 75.56 88 LEU A CA 1
ATOM 652 C C . LEU A 1 88 ? 3.192 9.673 -8.374 1.00 75.56 88 LEU A C 1
ATOM 654 O O . LEU A 1 88 ? 3.931 10.286 -9.136 1.00 75.56 88 LEU A O 1
ATOM 658 N N . TYR A 1 89 ? 3.322 8.372 -8.122 1.00 66.94 89 TYR A N 1
ATOM 659 C CA . TYR A 1 89 ? 4.343 7.542 -8.744 1.00 66.94 89 TYR A CA 1
ATOM 660 C C . TYR A 1 89 ? 4.108 7.357 -10.248 1.00 66.94 89 TYR A C 1
ATOM 662 O O . TYR A 1 89 ? 4.998 7.639 -11.046 1.00 66.94 89 TYR A O 1
ATOM 670 N N . GLU A 1 90 ? 2.891 6.980 -10.645 1.00 71.19 90 GLU A N 1
ATOM 671 C CA . GLU A 1 90 ? 2.480 6.893 -12.054 1.00 71.19 90 GLU A CA 1
ATOM 672 C C . GLU A 1 90 ? 2.627 8.241 -12.776 1.00 71.19 90 GLU A C 1
ATOM 674 O O . GLU A 1 90 ? 3.140 8.308 -13.894 1.00 71.19 90 GLU A O 1
ATOM 679 N N . LEU A 1 91 ? 2.242 9.341 -12.118 1.00 78.88 91 LEU A N 1
ATOM 680 C CA . LEU A 1 91 ? 2.398 10.690 -12.659 1.00 78.88 91 LEU A CA 1
ATOM 681 C C . LEU A 1 91 ? 3.872 11.066 -12.843 1.00 78.88 91 LEU A C 1
ATOM 683 O O . LEU A 1 91 ? 4.224 11.668 -13.850 1.00 78.88 91 LEU A O 1
ATOM 687 N N . TRP A 1 92 ? 4.741 10.705 -11.896 1.00 75.19 92 TRP A N 1
ATOM 688 C CA . TRP A 1 92 ? 6.178 10.958 -11.996 1.00 75.19 92 TRP A CA 1
ATOM 689 C C . TRP A 1 92 ? 6.820 10.171 -13.147 1.00 75.19 92 TRP A C 1
ATOM 691 O O . TRP A 1 92 ? 7.646 10.716 -13.875 1.00 75.19 92 TRP A O 1
ATOM 701 N N . LEU A 1 93 ? 6.394 8.923 -13.361 1.00 74.25 93 LEU A N 1
ATOM 702 C CA . LEU A 1 93 ? 6.850 8.084 -14.474 1.00 74.25 93 LEU A CA 1
ATOM 703 C C . LEU A 1 93 ? 6.384 8.581 -15.843 1.00 74.25 93 LEU A C 1
ATOM 705 O O . LEU A 1 93 ? 7.137 8.517 -16.812 1.00 74.25 93 LEU A O 1
ATOM 709 N N . THR A 1 94 ? 5.149 9.074 -15.929 1.00 78.25 94 THR A N 1
ATOM 710 C CA . THR A 1 94 ? 4.547 9.541 -17.189 1.00 78.25 94 THR A CA 1
ATOM 711 C C . THR A 1 94 ? 4.822 11.013 -17.492 1.00 78.25 94 THR A C 1
ATOM 713 O O . THR A 1 94 ? 4.695 11.424 -18.642 1.00 78.25 94 THR A O 1
ATOM 716 N N . TRP A 1 95 ? 5.265 11.801 -16.508 1.00 63.09 95 TRP A N 1
ATOM 717 C CA . TRP A 1 95 ? 5.644 13.209 -16.655 1.00 63.09 95 TRP A CA 1
ATOM 718 C C . TRP A 1 95 ? 6.507 13.513 -17.895 1.00 63.09 95 TRP A C 1
ATOM 720 O O . TRP A 1 95 ? 6.100 14.368 -18.680 1.00 63.09 95 TRP A O 1
ATOM 730 N N . PRO A 1 96 ? 7.634 12.815 -18.154 1.00 71.38 96 PRO A N 1
ATOM 731 C CA . PRO A 1 96 ? 8.466 13.104 -19.324 1.00 71.38 96 PRO A CA 1
ATOM 732 C C . PRO A 1 96 ? 7.768 12.859 -20.671 1.00 71.38 96 PRO A C 1
ATOM 734 O O . PRO A 1 96 ? 8.148 13.484 -21.652 1.00 71.38 96 PRO A O 1
ATOM 737 N N . LEU A 1 97 ? 6.744 12.000 -20.733 1.00 69.81 97 LEU A N 1
ATOM 738 C CA . LEU A 1 97 ? 5.937 11.775 -21.943 1.00 69.81 97 LEU A CA 1
ATOM 739 C C . LEU A 1 97 ? 4.863 12.854 -22.149 1.00 69.81 97 LEU A C 1
ATOM 741 O O . LEU A 1 97 ? 4.365 13.014 -23.257 1.00 69.81 97 LEU A O 1
ATOM 745 N N . LEU A 1 98 ? 4.484 13.564 -21.085 1.00 69.44 98 LEU A N 1
ATOM 746 C CA . LEU A 1 98 ? 3.477 14.629 -21.109 1.00 69.44 98 LEU A CA 1
ATOM 747 C C . LEU A 1 98 ? 4.092 16.014 -21.348 1.00 69.44 98 LEU A C 1
ATOM 749 O O . LEU A 1 98 ? 3.380 16.936 -21.741 1.00 69.44 98 LEU A O 1
ATOM 753 N N . THR A 1 99 ? 5.391 16.173 -21.076 1.00 75.88 99 THR A N 1
ATOM 754 C CA . THR A 1 99 ? 6.127 17.440 -21.233 1.00 75.88 99 THR A CA 1
ATOM 755 C C . THR A 1 99 ? 7.133 17.450 -22.388 1.00 75.88 99 THR A C 1
ATOM 757 O O . THR A 1 99 ? 7.880 18.421 -22.509 1.00 75.88 99 THR A O 1
ATOM 760 N N . ALA A 1 100 ? 7.189 16.381 -23.187 1.00 50.78 100 ALA A N 1
ATOM 761 C CA . ALA A 1 100 ? 7.944 16.297 -24.441 1.00 50.78 100 ALA A CA 1
ATOM 762 C C . ALA A 1 100 ? 7.043 16.641 -25.635 1.00 50.78 100 ALA A C 1
ATOM 764 O O . ALA A 1 100 ? 7.565 17.257 -26.590 1.00 50.78 100 ALA A O 1
#

Mean predicted aligned error: 11.77 Å

Foldseek 3Di:
DPPPPDPVVLQVLLVQLVVQLVVLVVLLVVLVVQLCCCVPPVVPPVSNVVSLVSNLVSLVSNVVSNCSSVVDDPDDCVVVVSCVVSVVVVCVVCVVVVVD

Solvent-accessible surface area (backbone atoms only — not comparable to full-atom values): 5526 Å² total; per-residue (Å²): 133,84,82,74,77,53,72,66,63,53,51,53,37,32,51,53,9,48,52,53,26,59,65,34,51,58,59,41,52,50,25,55,51,51,35,51,44,23,58,76,75,67,64,36,66,67,57,32,54,51,30,50,52,49,35,50,52,40,38,52,49,27,54,50,23,43,36,61,18,66,74,63,85,93,83,64,74,63,65,55,59,57,44,40,63,63,50,53,50,55,48,61,71,45,41,67,76,76,76,108

pLDDT: mean 71.99, std 9.69, range [40.94, 87.94]

Radius of gyration: 17.75 Å; Cα contacts (8 Å, |Δi|>4): 69; chains: 1; bounding box: 48×25×52 Å